Protein AF-0000000072266542 (afdb_homodimer)

Organism: Cereibacter sphaeroides (strain ATCC 17023 / DSM 158 / JCM 6121 / CCUG 31486 / LMG 2827 / NBRC 12203 / NCIMB 8253 / ATH 2.4.1.) (NCBI:txid272943)

Radius of gyration: 18.56 Å; Cα contacts (8 Å, |Δi|>4): 370; chains: 2; bounding box: 32×64×48 Å

Foldseek 3Di:
DPPVVVPPVVVDDFDKDKAQFDADDDPVVVVVDDPPDDTDTPDDPPDWIFIDRVNDTFFTFDWDADDDPRGPDIDTDTDTGH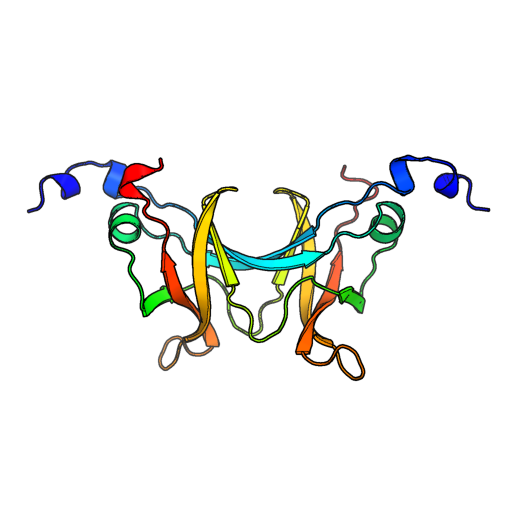PPPPPD/DPPVVVPVVVVDDFDKDKAQFDADDDPVVVVVDDPPDDTDTPDDPPDWIFIDRVNDTFFTFDWDADDDPRGPDIDTDTDTGHPPPPPD

pLDDT: mean 90.45, std 13.24, range [40.12, 98.44]

Sequence (176 aa):
MDEADQNPLTQVPIEITISVGRARPPVRELLRLQRDAVLPLDRRVDDPVELYVGDKLIGRGELTELEGEQAGQLAVRLTEVANLRGGLMDEADQNPLTQVPIEITISVGRARPPVRELLRLQRDAVLPLDRRVDDPVELYVGDKLIGRGELT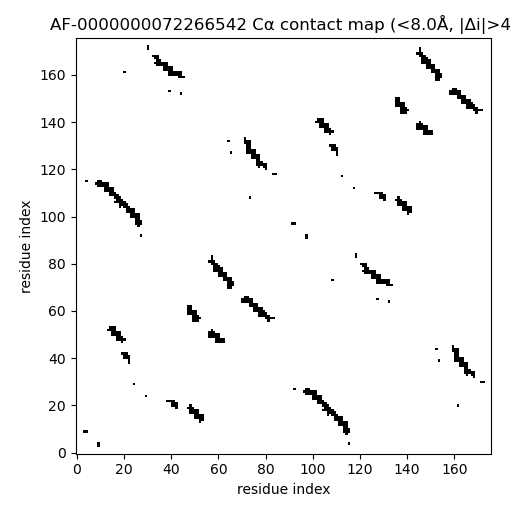ELEGEQAGQLAVRLTEVANLRGGL

Nearest PDB structures (foldseek):
  8uox-assembly1_E6  TM=9.080E-01  e=3.330E-05  Salmonella enterica subsp. enterica serovar Typhimurium
  1o6a-assembly1_A  TM=8.221E-01  e=2.960E-05  Thermotoga maritima
  8wiw-assembly1_0  TM=8.526E-01  e=4.215E-05  Salmonella enterica subsp. enterica serovar Typhimurium str. LT2
  8t8o-assembly1_N  TM=8.353E-01  e=1.733E-04  Salmonella enterica subsp. enterica serovar Typhimurium
  1o9y-assembly1_C  TM=8.556E-01  e=1.211E-03  Pseudomonas syringae

Secondary structure (DSSP, 8-state):
--GGGG-GGGGSB--EEEEEEEE--BHHHHTT--TT-EEEEEEETTSPEEEEETTEEEEEEEEEE--GGGTTEEEEEEEEE--HHHH-/--GGGG-GGGGSB--EEEEEEEE--BHHHHTT--TT-EEEEEEETTSPEEEEETTEEEEEEEEEE--GGGTTEEEEEEEEE--HHHH-

InterPro domains:
  IPR001172 Flagel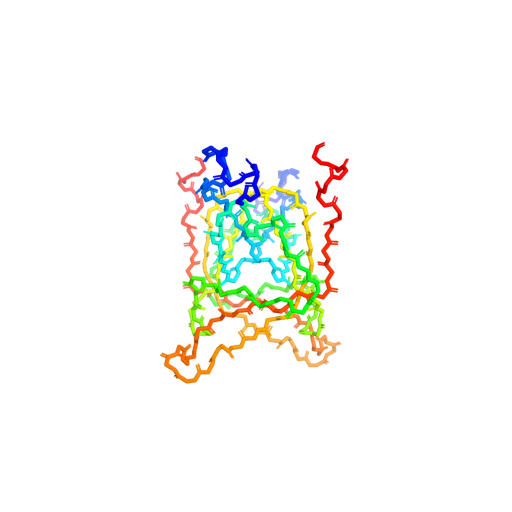lar motor switch FliN/Type III secretion HrcQb [PR00956] (8-24)
  IPR001172 Flagellar motor switch FliN/Type III secretion HrcQb [PR00956] (25-41)
  IPR001172 Flagellar motor switch FliN/Type III secretion HrcQb [PR00956] (41-54)
  IPR001172 Flagellar motor switch FliN/Type III secretion HrcQb [PR00956] (54-69)
  IPR001543 Flagellar motor switch protein FliN-like, C-terminal domain [PF01052] (9-82)
  IPR036429 SpoA-like superfamily [G3DSA:2.30.330.10] (2-83)
  IPR036429 SpoA-like superfamily [SSF101801] (5-82)

Solvent-accessible surface area (backbone atoms only — not comparable to full-atom values): 9612 Å² total; per-residue (Å²): 126,66,73,64,75,70,40,71,67,35,64,40,66,42,63,35,40,34,33,64,38,36,33,63,49,32,40,56,54,61,75,62,64,45,69,66,40,71,46,65,36,80,29,38,76,84,54,64,30,38,30,21,49,80,91,38,79,43,31,29,21,42,82,42,66,40,63,79,96,46,54,49,27,26,26,34,33,28,69,42,66,52,71,61,85,78,64,111,125,66,72,67,74,70,40,70,68,35,62,41,66,42,64,35,40,33,33,64,38,35,33,61,49,31,38,54,54,60,75,61,64,46,68,67,40,71,46,66,35,80,29,41,74,85,53,66,29,38,31,21,50,81,92,40,78,44,31,27,19,43,81,40,68,41,62,79,95,47,55,49,27,27,26,34,33,26,68,42,66,53,71,61,84,81,64,112

Structure (mmCIF, N/CA/C/O backbone):
data_AF-0000000072266542-model_v1
#
loop_
_entity.id
_entity.type
_entity.pdbx_description
1 polymer 'Flagellar motor switch/type III secretory pathway protein'
#
loop_
_atom_site.group_PDB
_atom_site.id
_atom_site.type_symbol
_atom_site.label_atom_id
_atom_site.label_alt_id
_atom_site.label_comp_id
_atom_site.label_asym_id
_atom_site.label_entity_id
_atom_site.label_seq_id
_atom_site.pdbx_PDB_ins_code
_atom_site.Cartn_x
_atom_site.Cartn_y
_atom_site.Cartn_z
_atom_site.occupancy
_atom_site.B_iso_or_equiv
_atom_site.auth_seq_id
_atom_site.auth_comp_id
_atom_site.auth_asym_id
_atom_site.auth_atom_id
_atom_site.pdbx_PDB_model_num
ATOM 1 N N . MET A 1 1 ? -6.965 -30.188 -21.219 1 49.19 1 MET A N 1
ATOM 2 C CA . MET A 1 1 ? -6.246 -28.922 -21.125 1 49.19 1 MET A CA 1
ATOM 3 C C . MET A 1 1 ? -7.18 -27.75 -21.375 1 49.19 1 MET A C 1
ATOM 5 O O . MET A 1 1 ? -7.789 -27.641 -22.438 1 49.19 1 MET A O 1
ATOM 9 N N . ASP A 1 2 ? -7.551 -26.984 -20.281 1 57.88 2 ASP A N 1
ATOM 10 C CA . ASP A 1 2 ? -8.617 -25.984 -20.406 1 57.88 2 ASP A CA 1
ATOM 11 C C . ASP A 1 2 ? -8.312 -24.969 -21.5 1 57.88 2 ASP A C 1
ATOM 13 O O . ASP A 1 2 ? -7.156 -24.578 -21.672 1 57.88 2 ASP A O 1
ATOM 17 N N . GLU A 1 3 ? -9.078 -25.016 -22.531 1 58.88 3 GLU A N 1
ATOM 18 C CA . GLU A 1 3 ? -9.016 -24.125 -23.688 1 58.88 3 GLU A CA 1
ATOM 19 C C . GLU A 1 3 ? -8.438 -22.766 -23.297 1 58.88 3 GLU A C 1
ATOM 21 O O . GLU A 1 3 ? -7.797 -22.094 -24.109 1 58.88 3 GLU A O 1
ATOM 26 N N . ALA A 1 4 ? -8.68 -22.297 -22.125 1 61.69 4 ALA A N 1
ATOM 27 C CA . ALA A 1 4 ? -8.18 -21 -21.656 1 61.69 4 ALA A CA 1
ATOM 28 C C . ALA A 1 4 ? -6.656 -21 -21.578 1 61.69 4 ALA A C 1
ATOM 30 O O . ALA A 1 4 ? -6.02 -19.969 -21.766 1 61.69 4 ALA A O 1
ATOM 31 N N . ASP A 1 5 ? -6.094 -22.172 -21.453 1 67.94 5 ASP A N 1
ATOM 32 C CA . ASP A 1 5 ? -4.648 -22.25 -21.266 1 67.94 5 ASP A CA 1
ATOM 33 C C . ASP A 1 5 ? -3.912 -22.016 -22.594 1 67.94 5 ASP A C 1
ATOM 35 O O . ASP A 1 5 ? -2.705 -21.766 -22.594 1 67.94 5 ASP A O 1
ATOM 39 N N . GLN A 1 6 ? -4.703 -21.984 -23.641 1 77.62 6 GLN A N 1
ATOM 40 C CA . GLN A 1 6 ? -4.023 -21.812 -24.922 1 77.62 6 GLN A CA 1
ATOM 41 C C . GLN A 1 6 ? -3.984 -20.344 -25.328 1 77.62 6 GLN A C 1
ATOM 43 O O . GLN A 1 6 ? -3.293 -19.984 -26.281 1 77.62 6 GLN A O 1
ATOM 48 N N . ASN A 1 7 ? -4.672 -19.562 -24.656 1 85.88 7 ASN A N 1
ATOM 49 C CA . ASN A 1 7 ? -4.652 -18.125 -24.922 1 85.88 7 ASN A CA 1
ATOM 50 C C . ASN A 1 7 ? -3.398 -17.469 -24.344 1 85.88 7 ASN A C 1
ATOM 52 O O . ASN A 1 7 ? -3.152 -17.547 -23.141 1 85.88 7 ASN A O 1
ATOM 56 N N . PRO A 1 8 ? -2.49 -16.984 -25.234 1 91 8 PRO A N 1
ATOM 57 C CA . PRO A 1 8 ? -1.251 -16.359 -24.75 1 91 8 PRO A CA 1
ATOM 58 C C . PRO A 1 8 ? -1.497 -15.281 -23.703 1 91 8 PRO A C 1
ATOM 60 O O . PRO A 1 8 ? -0.614 -14.984 -22.891 1 91 8 PRO A O 1
ATOM 63 N N . LEU A 1 9 ? -2.656 -14.688 -23.719 1 91.5 9 LEU A N 1
ATOM 64 C CA . LEU A 1 9 ? -2.973 -13.617 -22.766 1 91.5 9 LEU A CA 1
ATOM 65 C C . LEU A 1 9 ? -2.977 -14.141 -21.344 1 91.5 9 LEU A C 1
ATOM 67 O O . LEU A 1 9 ? -2.77 -13.375 -20.391 1 91.5 9 LEU A O 1
ATOM 71 N N . THR A 1 10 ? -3.316 -15.461 -21.266 1 91.44 10 THR A N 1
ATOM 72 C CA . THR A 1 10 ? -3.414 -16.047 -19.938 1 91.44 10 THR A CA 1
ATOM 73 C C . THR A 1 10 ? -2.045 -16.094 -19.266 1 91.44 10 THR A C 1
ATOM 75 O O . THR A 1 10 ? -1.949 -16.266 -18.047 1 91.44 10 THR A O 1
ATOM 78 N N . GLN A 1 11 ? -0.996 -15.898 -20 1 94.06 11 GLN A N 1
ATOM 79 C CA . GLN A 1 11 ? 0.357 -16.031 -19.469 1 94.06 11 GLN A CA 1
ATOM 80 C C . GLN A 1 11 ? 0.951 -14.656 -19.141 1 94.06 11 GLN A C 1
ATOM 82 O O . GLN A 1 11 ? 2.021 -14.57 -18.531 1 94.06 11 GLN A O 1
ATOM 87 N N . VAL A 1 12 ? 0.252 -13.664 -19.547 1 95.12 12 VAL A N 1
ATOM 88 C CA . VAL A 1 12 ? 0.755 -12.305 -19.328 1 95.12 12 VAL A CA 1
ATOM 89 C C . VAL A 1 12 ? 0.714 -11.969 -17.844 1 95.12 12 VAL A C 1
ATOM 91 O O . VAL A 1 12 ? -0.317 -12.141 -17.188 1 95.12 12 VAL A O 1
ATOM 94 N N . PRO A 1 13 ? 1.836 -11.508 -17.312 1 95.94 13 PRO A N 1
ATOM 95 C CA . PRO A 1 13 ? 1.829 -11.109 -15.906 1 95.94 13 PRO A CA 1
ATOM 96 C C . PRO A 1 13 ? 1.043 -9.828 -15.656 1 95.94 13 PRO A C 1
ATOM 98 O O . PRO A 1 13 ? 1.082 -8.906 -16.484 1 95.94 13 PRO A O 1
ATOM 101 N N . ILE A 1 14 ? 0.306 -9.797 -14.57 1 95.19 14 ILE A N 1
ATOM 102 C CA . ILE A 1 14 ? -0.418 -8.602 -14.156 1 95.19 14 ILE A CA 1
ATOM 103 C C . ILE A 1 14 ? 0.089 -8.133 -12.797 1 95.19 14 ILE A C 1
ATOM 105 O O . ILE A 1 14 ? 0.265 -8.945 -11.883 1 95.19 14 ILE A O 1
ATOM 109 N N . GLU A 1 15 ? 0.341 -6.906 -12.742 1 96.81 15 GLU A N 1
ATOM 110 C CA . GLU A 1 15 ? 0.833 -6.391 -11.469 1 96.81 15 GLU A CA 1
ATOM 111 C C . GLU A 1 15 ? -0.32 -6.051 -10.531 1 96.81 15 GLU A C 1
ATOM 113 O O . GLU A 1 15 ? -1.243 -5.328 -10.906 1 96.81 15 GLU A O 1
ATOM 118 N N . ILE A 1 16 ? -0.227 -6.609 -9.328 1 97.31 16 ILE A N 1
ATOM 119 C CA . ILE A 1 16 ? -1.138 -6.285 -8.234 1 97.31 16 ILE A CA 1
ATOM 120 C C . ILE A 1 16 ? -0.393 -5.504 -7.156 1 97.31 16 ILE A C 1
ATOM 122 O O . ILE A 1 16 ? 0.644 -5.949 -6.66 1 97.31 16 ILE A O 1
ATOM 126 N N . THR A 1 17 ? -0.906 -4.352 -6.816 1 97.81 17 THR A N 1
ATOM 127 C CA . THR A 1 17 ? -0.304 -3.539 -5.766 1 97.81 17 THR A CA 1
ATOM 128 C C . THR A 1 17 ? -1.118 -3.629 -4.48 1 97.81 17 THR A C 1
ATOM 130 O O . THR A 1 17 ? -2.35 -3.59 -4.512 1 97.81 17 THR A O 1
ATOM 133 N N . ILE A 1 18 ? -0.403 -3.719 -3.332 1 98.44 18 ILE A N 1
ATOM 134 C CA . ILE A 1 18 ? -1.058 -3.797 -2.031 1 98.44 18 ILE A CA 1
ATOM 135 C C . ILE A 1 18 ? -0.942 -2.451 -1.315 1 98.44 18 ILE A C 1
ATOM 137 O O . ILE A 1 18 ? 0.164 -1.986 -1.03 1 98.44 18 ILE A O 1
ATOM 141 N N . SER A 1 19 ? -2.057 -1.854 -0.984 1 98.12 19 SER A N 1
ATOM 142 C CA . SER A 1 19 ? -2.1 -0.575 -0.283 1 98.12 19 SER A CA 1
ATOM 143 C C . SER A 1 19 ? -2.566 -0.749 1.157 1 98.12 19 SER A C 1
ATOM 145 O O . SER A 1 19 ? -3.559 -1.434 1.416 1 98.12 19 SER A O 1
ATOM 147 N N . VAL A 1 20 ? -1.896 -0.154 2.133 1 97.25 20 VAL A N 1
ATOM 148 C CA . VAL A 1 20 ? -2.232 -0.309 3.543 1 97.25 20 VAL A CA 1
ATOM 149 C C . VAL A 1 20 ? -3.055 0.889 4.016 1 97.25 20 VAL A C 1
ATOM 151 O O . VAL A 1 20 ? -3.721 0.824 5.051 1 97.25 20 VAL A O 1
ATOM 154 N N . GLY A 1 21 ? -2.875 2.023 3.299 1 97.75 21 GLY A N 1
ATOM 155 C CA . GLY A 1 21 ? -3.605 3.221 3.688 1 97.75 21 GLY A CA 1
ATOM 156 C C . GLY A 1 21 ? -3.211 4.445 2.885 1 97.75 21 GLY A C 1
ATOM 157 O O . GLY A 1 21 ? -2.406 4.355 1.955 1 97.75 21 GLY A O 1
ATOM 158 N N . ARG A 1 22 ? -3.816 5.539 3.281 1 97.81 22 ARG A N 1
ATOM 159 C CA . ARG A 1 22 ? -3.598 6.812 2.604 1 97.81 22 ARG A CA 1
ATOM 160 C C . ARG A 1 22 ? -3.529 7.961 3.605 1 97.81 22 ARG A C 1
ATOM 162 O O . ARG A 1 22 ? -4.02 7.84 4.73 1 97.81 22 ARG A O 1
ATOM 169 N N . ALA A 1 23 ? -2.877 8.961 3.227 1 97.94 23 ALA A N 1
ATOM 170 C CA . ALA A 1 23 ? -2.91 10.266 3.883 1 97.94 23 ALA A CA 1
ATOM 171 C C . ALA A 1 23 ? -3.311 11.359 2.902 1 97.94 23 ALA A C 1
ATOM 173 O O . ALA A 1 23 ? -3.07 11.242 1.698 1 97.94 23 ALA A O 1
ATOM 174 N N . ARG A 1 24 ? -3.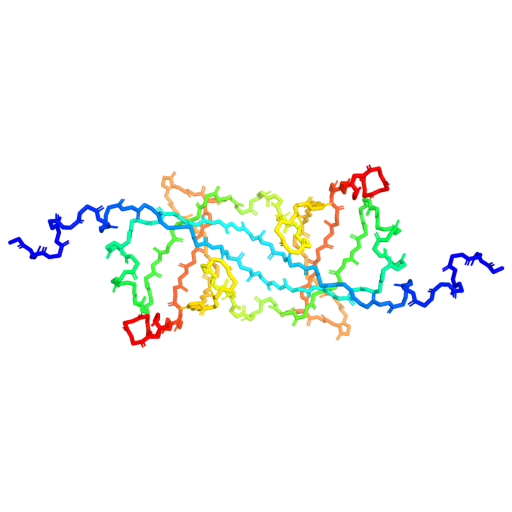934 12.438 3.365 1 97.56 24 ARG A N 1
ATOM 175 C CA . ARG A 1 24 ? -4.355 13.555 2.535 1 97.56 24 ARG A CA 1
ATOM 176 C C . ARG A 1 24 ? -3.938 14.883 3.154 1 97.56 24 ARG A C 1
ATOM 178 O O . ARG A 1 24 ? -4.785 15.727 3.469 1 97.56 24 ARG A O 1
ATOM 185 N N . PRO A 1 25 ? -2.707 15.07 3.184 1 95.88 25 PRO A N 1
ATOM 186 C CA . PRO A 1 25 ? -2.24 16.375 3.676 1 95.88 25 PRO A CA 1
ATOM 187 C C . PRO A 1 25 ? -2.428 17.484 2.654 1 95.88 25 PRO A C 1
ATOM 189 O O . PRO A 1 25 ? -2.484 17.234 1.45 1 95.88 25 PRO A O 1
ATOM 192 N N . PRO A 1 26 ? -2.553 18.734 3.232 1 95.31 26 PRO A N 1
ATOM 193 C CA . PRO A 1 26 ? -2.506 19.844 2.283 1 95.31 26 PRO A CA 1
ATOM 194 C C . PRO A 1 26 ? -1.146 19.984 1.602 1 95.31 26 PRO A C 1
ATOM 196 O O . PRO A 1 26 ? -0.127 19.578 2.158 1 95.31 26 PRO A O 1
ATOM 199 N N . VAL A 1 27 ? -1.153 20.562 0.47 1 93.06 27 VAL A N 1
ATOM 200 C CA . VAL A 1 27 ? 0.042 20.719 -0.353 1 93.06 27 VAL A CA 1
ATOM 201 C C . VAL A 1 27 ? 1.154 21.375 0.466 1 93.06 27 VAL A C 1
ATOM 203 O O . VAL A 1 27 ? 2.32 20.984 0.359 1 93.06 27 VAL A O 1
ATOM 206 N N . ARG A 1 28 ? 0.839 22.297 1.266 1 92.31 28 ARG A N 1
ATOM 207 C CA . ARG A 1 28 ? 1.845 23 2.053 1 92.31 28 ARG A CA 1
ATOM 208 C C . ARG A 1 28 ? 2.574 22.047 2.992 1 92.31 28 ARG A C 1
ATOM 210 O O . ARG A 1 28 ? 3.764 22.219 3.266 1 92.31 28 ARG A O 1
ATOM 217 N N . GLU A 1 29 ? 1.875 21.094 3.541 1 91.69 29 GLU A N 1
ATOM 218 C CA . GLU A 1 29 ? 2.488 20.094 4.414 1 91.69 29 GLU A CA 1
ATOM 219 C C . GLU A 1 29 ? 3.381 19.141 3.625 1 91.69 29 GLU A C 1
ATOM 221 O O . GLU A 1 29 ? 4.453 18.75 4.098 1 91.69 29 GLU A O 1
ATOM 226 N N . LEU A 1 30 ? 2.896 18.844 2.457 1 91 30 LEU A N 1
ATOM 227 C CA . LEU A 1 30 ? 3.674 17.953 1.602 1 91 30 LEU A CA 1
ATOM 228 C C . LEU A 1 30 ? 5.039 18.547 1.287 1 91 30 LEU A C 1
ATOM 230 O O . LEU A 1 30 ? 6.047 17.844 1.281 1 91 30 LEU A O 1
ATOM 234 N N . LEU A 1 31 ? 5.086 19.828 1.115 1 88.69 31 LEU A N 1
ATOM 235 C CA . LEU A 1 31 ? 6.312 20.531 0.737 1 88.69 31 LEU A CA 1
ATOM 236 C C . LEU A 1 31 ? 7.293 20.578 1.905 1 88.69 31 LEU A C 1
ATOM 238 O O . LEU A 1 31 ? 8.477 20.844 1.714 1 88.69 31 LEU A O 1
ATOM 242 N N . ARG A 1 32 ? 6.77 20.266 2.998 1 89.62 32 ARG A N 1
ATOM 243 C CA . ARG A 1 32 ? 7.602 20.391 4.191 1 89.62 32 ARG A CA 1
ATOM 244 C C . ARG A 1 32 ? 8.008 19.016 4.719 1 89.62 32 ARG A C 1
ATOM 246 O O . ARG A 1 32 ? 8.766 18.922 5.688 1 89.62 32 ARG A O 1
ATOM 253 N N . LEU A 1 33 ? 7.492 18.047 4.055 1 91 33 LEU A N 1
ATOM 254 C CA . LEU A 1 33 ? 7.805 16.703 4.539 1 91 33 LEU A CA 1
ATOM 255 C C . LEU A 1 33 ? 9.312 16.469 4.527 1 91 33 LEU A C 1
ATOM 257 O O . LEU A 1 33 ? 9.984 16.781 3.547 1 91 33 LEU A O 1
ATOM 261 N N . GLN A 1 34 ? 9.789 15.914 5.621 1 92.62 34 GLN A N 1
ATOM 262 C CA . GLN A 1 34 ? 11.203 15.578 5.793 1 92.62 34 GLN A CA 1
ATOM 263 C C . GLN A 1 34 ? 11.359 14.227 6.477 1 92.62 34 GLN A C 1
ATOM 265 O O . GLN A 1 34 ? 10.391 13.664 6.996 1 92.62 34 GLN A O 1
ATOM 270 N N . ARG A 1 35 ? 12.547 13.867 6.48 1 93.62 35 ARG A N 1
ATOM 271 C CA . ARG A 1 35 ? 12.867 12.633 7.184 1 93.62 35 ARG A CA 1
ATOM 272 C C . ARG A 1 35 ? 12.383 12.68 8.633 1 93.62 35 ARG A C 1
ATOM 274 O O . ARG A 1 35 ? 12.469 13.727 9.281 1 93.62 35 ARG A O 1
ATOM 281 N N . ASP A 1 36 ? 11.836 11.594 9.07 1 95.44 36 ASP A N 1
ATOM 282 C CA . ASP A 1 36 ? 11.414 11.352 10.445 1 95.44 36 ASP A CA 1
ATOM 283 C C . ASP A 1 36 ? 10.016 11.922 10.695 1 95.44 36 ASP A C 1
ATOM 285 O O . ASP A 1 36 ? 9.438 11.695 11.758 1 95.44 36 ASP A O 1
ATOM 289 N N . ALA A 1 37 ? 9.5 12.633 9.672 1 95.06 37 ALA A N 1
ATOM 290 C CA . ALA A 1 37 ? 8.102 13.047 9.805 1 95.06 37 ALA A CA 1
ATOM 291 C C . ALA A 1 37 ? 7.184 11.836 9.906 1 95.06 37 ALA A C 1
ATOM 293 O O . ALA A 1 37 ? 7.426 10.805 9.258 1 95.06 37 ALA A O 1
ATOM 294 N N . VAL A 1 38 ? 6.129 12.016 10.656 1 96.56 38 VAL A N 1
ATOM 295 C CA . VAL A 1 38 ? 5.141 10.953 10.812 1 96.56 38 VAL A CA 1
ATOM 296 C C . VAL A 1 38 ? 3.83 11.367 10.141 1 96.56 38 VAL A C 1
ATOM 298 O O . VAL A 1 38 ? 3.266 12.414 10.461 1 96.56 38 VAL A O 1
ATOM 301 N N . LEU A 1 39 ? 3.367 10.609 9.273 1 97 39 LEU A N 1
ATOM 302 C CA . LEU A 1 39 ? 2.137 10.875 8.531 1 97 39 LEU A CA 1
ATOM 303 C C . LEU A 1 39 ? 1.038 9.898 8.945 1 97 39 LEU A C 1
ATOM 305 O O . LEU A 1 39 ? 1.105 8.711 8.633 1 97 39 LEU A O 1
ATOM 309 N N . PRO A 1 40 ? 0.027 10.406 9.641 1 97.75 40 PRO A N 1
ATOM 310 C CA . PRO A 1 40 ? -1.099 9.539 9.977 1 97.75 40 PRO A CA 1
ATOM 311 C C . PRO A 1 40 ? -1.862 9.055 8.75 1 97.75 40 PRO A C 1
ATOM 313 O O . PRO A 1 40 ? -2.041 9.812 7.793 1 97.75 40 PRO A O 1
ATOM 316 N N . LEU A 1 41 ? -2.264 7.812 8.867 1 98.44 41 LEU A N 1
ATOM 317 C CA . LEU A 1 41 ? -3.018 7.23 7.762 1 98.44 41 LEU A CA 1
ATOM 318 C C . LEU A 1 41 ? -4.496 7.105 8.117 1 98.44 41 LEU A C 1
ATOM 320 O O . LEU A 1 41 ? -4.875 7.277 9.281 1 98.44 41 LEU A O 1
ATOM 324 N N . ASP A 1 42 ? -5.293 6.785 7.125 1 97.94 42 ASP A N 1
ATOM 325 C CA . ASP A 1 42 ? -6.738 6.676 7.293 1 97.94 42 ASP A CA 1
ATOM 326 C C . ASP A 1 42 ? -7.137 5.254 7.695 1 97.94 42 ASP A C 1
ATOM 328 O O . ASP A 1 42 ? -8.32 4.91 7.684 1 97.94 42 ASP A O 1
ATOM 332 N N . ARG A 1 43 ? -6.184 4.402 8.039 1 98.06 43 ARG A N 1
ATOM 333 C CA . ARG A 1 43 ? -6.453 3 8.352 1 98.06 43 ARG A CA 1
ATOM 334 C C . ARG A 1 43 ? -5.91 2.627 9.727 1 98.06 43 ARG A C 1
ATOM 336 O O . ARG A 1 43 ? -4.992 3.277 10.234 1 98.06 43 ARG A O 1
ATOM 343 N N . ARG A 1 44 ? -6.465 1.562 10.188 1 97.94 44 ARG A N 1
ATOM 344 C CA . ARG A 1 44 ? -6.016 0.981 11.453 1 97.94 44 ARG A CA 1
ATOM 345 C C . ARG A 1 44 ? -5.234 -0.305 11.211 1 97.94 44 ARG A C 1
ATOM 347 O O . ARG A 1 44 ? -5.324 -0.904 10.141 1 97.94 44 ARG A O 1
ATOM 354 N N . VAL A 1 45 ? -4.516 -0.748 12.203 1 95.75 45 VAL A N 1
ATOM 355 C CA . VAL A 1 45 ? -3.621 -1.898 12.117 1 95.75 45 VAL A CA 1
ATOM 356 C C . VAL A 1 45 ? -4.426 -3.154 11.789 1 95.75 45 VAL A C 1
ATOM 358 O O . VAL A 1 45 ? -3.912 -4.086 11.164 1 95.75 45 VAL A O 1
ATOM 361 N N . ASP A 1 46 ? -5.727 -3.16 12.18 1 95.75 46 ASP A N 1
ATOM 362 C CA . ASP A 1 46 ? -6.531 -4.367 12.016 1 95.75 46 ASP A CA 1
ATOM 363 C C . ASP A 1 46 ? -7.352 -4.312 10.727 1 95.75 46 ASP A C 1
ATOM 365 O O . ASP A 1 46 ? -8.039 -5.273 10.383 1 95.75 46 ASP A O 1
ATOM 369 N N . ASP A 1 47 ? -7.301 -3.199 10.078 1 97.38 47 ASP A N 1
ATOM 370 C CA . ASP A 1 47 ? -8.055 -3.078 8.828 1 97.38 47 ASP A CA 1
ATOM 371 C C . ASP A 1 47 ? -7.43 -3.926 7.727 1 97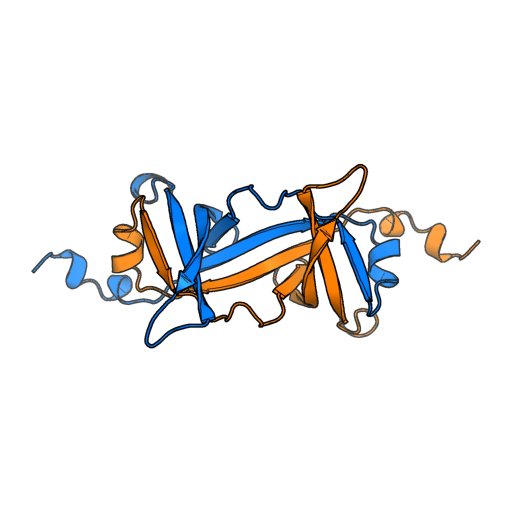.38 47 ASP A C 1
ATOM 373 O O . ASP A 1 47 ? -6.203 -4.059 7.652 1 97.38 47 ASP A O 1
ATOM 377 N N . PRO A 1 48 ? -8.211 -4.52 6.871 1 97.75 48 PRO A N 1
ATOM 378 C CA . PRO A 1 48 ? -7.664 -5.234 5.715 1 97.75 48 PRO A CA 1
ATOM 379 C C . PRO A 1 48 ? -6.934 -4.312 4.746 1 97.75 48 PRO A C 1
ATOM 381 O O . PRO A 1 48 ? -7.316 -3.15 4.582 1 97.75 48 PRO A O 1
ATOM 384 N N . VAL A 1 49 ? -5.922 -4.863 4.141 1 98.19 49 VAL A N 1
ATOM 385 C CA . VAL A 1 49 ? -5.238 -4.125 3.082 1 98.19 49 VAL A CA 1
ATOM 386 C C . VAL A 1 49 ? -6.027 -4.242 1.78 1 98.19 49 VAL A C 1
ATOM 388 O O . VAL A 1 49 ? -6.848 -5.148 1.625 1 98.19 49 VAL A O 1
ATOM 391 N N . GLU A 1 50 ? -5.738 -3.27 0.892 1 97.94 50 GLU A N 1
ATOM 392 C CA . GLU A 1 50 ? -6.449 -3.23 -0.383 1 97.94 50 GLU A CA 1
ATOM 393 C C . GLU A 1 50 ? -5.551 -3.693 -1.528 1 97.94 50 GLU A C 1
ATOM 395 O O . GLU A 1 50 ? -4.359 -3.379 -1.558 1 97.94 50 GLU A O 1
ATOM 400 N N . LEU A 1 51 ? -6.109 -4.43 -2.412 1 97.94 51 LEU A N 1
ATOM 401 C CA . LEU A 1 51 ? -5.418 -4.91 -3.605 1 97.94 51 LEU A CA 1
ATOM 402 C C . LEU A 1 51 ? -5.895 -4.164 -4.848 1 97.94 51 LEU A C 1
ATOM 404 O O . LEU A 1 51 ? -7.098 -4.094 -5.105 1 97.94 51 LEU A O 1
ATOM 408 N N . TYR A 1 52 ? -4.941 -3.688 -5.625 1 96.62 52 TYR A N 1
ATOM 409 C CA . TYR A 1 52 ? -5.289 -2.914 -6.812 1 96.62 52 TYR A CA 1
ATOM 410 C C . TYR A 1 52 ? -4.613 -3.488 -8.055 1 96.62 52 TYR A C 1
ATOM 412 O O . TYR A 1 52 ? -3.455 -3.908 -7.996 1 96.62 52 TYR A O 1
ATOM 420 N N . VAL A 1 53 ? -5.25 -3.506 -9.125 1 94.75 53 VAL A N 1
ATOM 421 C CA . VAL A 1 53 ? -4.691 -3.553 -10.469 1 94.75 53 VAL A CA 1
ATOM 422 C C . VAL A 1 53 ? -4.863 -2.193 -11.148 1 94.75 53 VAL A C 1
ATOM 424 O O . VAL A 1 53 ? -5.977 -1.801 -11.492 1 94.75 53 VAL A O 1
ATOM 427 N N . GLY A 1 54 ? -3.732 -1.549 -11.242 1 91.19 54 GLY A N 1
ATOM 428 C CA . GLY A 1 54 ? -3.887 -0.14 -11.57 1 91.19 54 GLY A CA 1
ATOM 429 C C . GLY A 1 54 ? -4.641 0.638 -10.508 1 91.19 54 GLY A C 1
ATOM 430 O O . GLY A 1 54 ? -4.273 0.611 -9.336 1 91.19 54 GLY A O 1
ATOM 431 N N . ASP A 1 55 ? -5.645 1.3 -10.852 1 89.75 55 ASP A N 1
ATOM 432 C CA . ASP A 1 55 ? -6.43 2.09 -9.906 1 89.75 55 ASP A CA 1
ATOM 433 C C . ASP A 1 55 ? -7.715 1.367 -9.523 1 89.75 55 ASP A C 1
ATOM 435 O O . ASP A 1 55 ? -8.547 1.912 -8.789 1 89.75 55 ASP A O 1
ATOM 439 N N . LYS A 1 56 ? -7.734 0.184 -9.922 1 92.12 56 LYS A N 1
ATOM 440 C CA . LYS A 1 56 ? -8.961 -0.567 -9.664 1 92.12 56 LYS A CA 1
ATOM 441 C C . LYS A 1 56 ? -8.805 -1.468 -8.438 1 92.12 56 LYS A C 1
ATOM 443 O O . LYS A 1 56 ? -7.891 -2.293 -8.383 1 92.12 56 LYS A O 1
ATOM 448 N N . LEU A 1 57 ? -9.727 -1.293 -7.562 1 95.44 57 LEU A N 1
ATOM 449 C CA . LEU A 1 57 ? -9.781 -2.182 -6.406 1 95.44 57 LEU A CA 1
ATOM 450 C C . LEU A 1 57 ? -10.312 -3.555 -6.801 1 95.44 57 LEU A C 1
ATOM 452 O O . LEU A 1 57 ? -11.438 -3.674 -7.293 1 95.44 57 LEU A O 1
ATOM 456 N N . ILE A 1 58 ? -9.508 -4.598 -6.473 1 95.25 58 ILE A N 1
ATOM 457 C CA . ILE A 1 58 ? -9.953 -5.91 -6.926 1 95.25 58 ILE A CA 1
ATOM 458 C C . ILE A 1 58 ? -10.141 -6.836 -5.727 1 95.25 58 ILE A C 1
ATOM 460 O O . ILE A 1 58 ? -10.602 -7.969 -5.879 1 95.25 58 ILE A O 1
ATOM 464 N N . GLY A 1 59 ? -9.758 -6.402 -4.562 1 96.44 59 GLY A N 1
ATOM 465 C CA . GLY A 1 59 ? -9.914 -7.258 -3.398 1 96.44 59 GLY A CA 1
ATOM 466 C C . GLY A 1 59 ? -9.305 -6.664 -2.141 1 96.44 59 GLY A C 1
ATOM 467 O O . GLY A 1 59 ? -8.789 -5.547 -2.162 1 96.44 59 GLY A O 1
ATOM 468 N N . ARG A 1 60 ? -9.438 -7.406 -1.05 1 97.94 60 ARG A N 1
ATOM 469 C CA . ARG A 1 60 ? -8.852 -7.086 0.246 1 97.94 60 ARG A CA 1
ATOM 470 C C . ARG A 1 60 ? -8.266 -8.328 0.906 1 97.94 60 ARG A C 1
ATOM 472 O O . ARG A 1 60 ? -8.625 -9.453 0.545 1 97.94 60 ARG A O 1
ATOM 479 N N . GLY A 1 61 ? -7.344 -8.055 1.813 1 98.06 61 GLY A N 1
ATOM 480 C CA . GLY A 1 61 ? -6.73 -9.188 2.488 1 98.06 61 GLY A CA 1
ATOM 481 C C . GLY A 1 61 ? -5.988 -8.797 3.752 1 98.06 61 GLY A C 1
ATOM 482 O O . GLY A 1 61 ? -6.008 -7.633 4.156 1 98.06 61 GLY A O 1
ATOM 483 N N . GLU A 1 62 ? -5.398 -9.781 4.371 1 97.94 62 GLU A N 1
ATOM 484 C CA . GLU A 1 62 ? -4.582 -9.617 5.574 1 97.94 62 GLU A CA 1
ATOM 485 C C . GLU A 1 62 ? -3.107 -9.875 5.277 1 97.94 62 GLU A C 1
ATOM 487 O O . GLU A 1 62 ? -2.76 -10.883 4.652 1 97.94 62 GLU A O 1
ATOM 492 N N . LEU A 1 63 ? -2.299 -8.914 5.688 1 97.44 63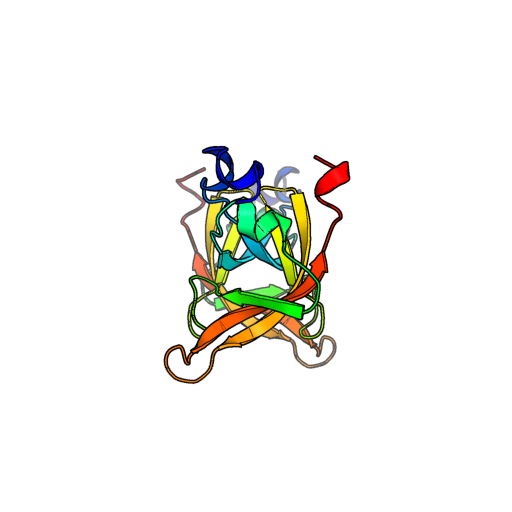 LEU A N 1
ATOM 493 C CA . LEU A 1 63 ? -0.864 -9.125 5.523 1 97.44 63 LEU A CA 1
ATOM 494 C C . LEU A 1 63 ? -0.378 -10.273 6.398 1 97.44 63 LEU A C 1
ATOM 496 O O . LEU A 1 63 ? -0.808 -10.406 7.547 1 97.44 63 LEU A O 1
ATOM 500 N N . THR A 1 64 ? 0.51 -11.07 5.785 1 96.75 64 THR A N 1
ATOM 501 C CA . THR A 1 64 ? 1.144 -12.164 6.512 1 96.75 64 THR A CA 1
ATOM 502 C C . THR A 1 64 ? 2.615 -12.289 6.129 1 96.75 64 THR A C 1
ATOM 504 O O . THR A 1 64 ? 3.061 -11.688 5.152 1 96.75 64 THR A O 1
ATOM 507 N N . GLU A 1 65 ? 3.264 -12.953 6.977 1 97 65 GLU A N 1
ATOM 508 C CA . GLU A 1 65 ? 4.66 -13.273 6.715 1 97 65 GLU A CA 1
ATOM 509 C C . GLU A 1 65 ? 4.836 -14.758 6.391 1 97 65 GLU A C 1
ATOM 511 O O . GLU A 1 65 ? 4.332 -15.617 7.113 1 97 65 GLU A O 1
ATOM 516 N N . LEU A 1 66 ? 5.512 -14.906 5.27 1 96.88 66 LEU A N 1
ATOM 517 C CA . LEU A 1 66 ? 5.758 -16.297 4.93 1 96.88 66 LEU A CA 1
ATOM 518 C C . LEU A 1 66 ? 6.766 -16.922 5.891 1 96.88 66 LEU A C 1
ATOM 520 O O . LEU A 1 66 ? 7.555 -16.219 6.52 1 96.88 66 LEU A O 1
ATOM 524 N N . GLU A 1 67 ? 6.707 -18.25 6.016 1 94.81 67 GLU A N 1
ATOM 525 C CA . GLU A 1 67 ? 7.574 -18.984 6.93 1 94.81 67 GLU A CA 1
ATOM 526 C C . GLU A 1 67 ? 8.492 -19.938 6.172 1 94.81 67 GLU A C 1
ATOM 528 O O . GLU A 1 67 ? 8.453 -20 4.941 1 94.81 67 GLU A O 1
ATOM 533 N N . GLY A 1 68 ? 9.359 -20.625 6.93 1 94.69 68 GLY A N 1
ATOM 534 C CA . GLY A 1 68 ? 10.25 -21.609 6.336 1 94.69 68 GLY A CA 1
ATOM 535 C C . GLY A 1 68 ? 11.367 -21 5.516 1 94.69 68 GLY A C 1
ATOM 536 O O . GLY A 1 68 ? 12.078 -20.125 5.996 1 94.69 68 GLY A O 1
ATOM 537 N N . GLU A 1 69 ? 11.43 -21.453 4.219 1 93.44 69 GLU A N 1
ATOM 538 C CA . GLU A 1 69 ? 12.516 -21.016 3.338 1 93.44 69 GLU A CA 1
ATOM 539 C C . GLU A 1 69 ? 12.352 -19.547 2.938 1 93.44 69 GLU A C 1
ATOM 541 O O . GLU A 1 69 ? 13.328 -18.891 2.602 1 93.44 69 GLU A O 1
ATOM 546 N N . GLN A 1 70 ? 11.117 -19.016 3.021 1 94.06 70 GLN A N 1
ATOM 547 C CA . GLN A 1 70 ? 10.844 -17.641 2.607 1 94.06 70 GLN A CA 1
ATOM 548 C C . GLN A 1 70 ? 10.516 -16.766 3.811 1 94.06 70 GLN A C 1
ATOM 550 O O . GLN A 1 70 ? 9.797 -15.773 3.684 1 94.06 70 GLN A O 1
ATOM 555 N N . ALA A 1 71 ? 11.133 -17.156 4.957 1 94.38 71 ALA A N 1
ATOM 556 C CA . ALA A 1 71 ? 10.891 -16.406 6.184 1 94.38 71 ALA A CA 1
ATOM 557 C C . ALA A 1 71 ? 11.164 -14.922 5.977 1 94.38 71 ALA A C 1
ATOM 559 O O . ALA A 1 71 ? 12.164 -14.539 5.371 1 94.38 71 ALA A O 1
ATOM 560 N N . GLY A 1 72 ? 10.234 -14.156 6.422 1 96.25 72 GLY A N 1
ATOM 561 C CA . GLY A 1 72 ? 10.406 -12.719 6.328 1 96.25 72 GLY A CA 1
ATOM 562 C C . GLY A 1 72 ? 9.758 -12.117 5.09 1 96.25 72 GLY A C 1
ATOM 563 O O . GLY A 1 72 ? 9.594 -10.906 4.996 1 96.25 72 GLY A O 1
ATOM 564 N N . GLN A 1 73 ? 9.43 -12.945 4.145 1 97.56 73 GLN A N 1
ATOM 565 C CA . GLN A 1 73 ? 8.742 -12.453 2.957 1 97.56 73 GLN A CA 1
ATOM 566 C C . GLN A 1 73 ? 7.277 -12.141 3.26 1 97.56 73 GLN A C 1
ATOM 568 O O . GLN A 1 73 ? 6.605 -12.906 3.957 1 97.56 73 GLN A O 1
ATOM 573 N N . LEU A 1 74 ? 6.816 -11.023 2.768 1 98.12 74 LEU A N 1
ATOM 574 C CA . LEU A 1 74 ? 5.426 -10.641 2.967 1 98.12 74 LEU A CA 1
ATOM 575 C C . LEU A 1 74 ? 4.508 -11.383 2.004 1 98.12 74 LEU A C 1
ATOM 577 O O . LEU A 1 74 ? 4.918 -11.727 0.893 1 98.12 74 LEU A O 1
ATOM 581 N N . ALA A 1 75 ? 3.316 -11.594 2.451 1 98.25 75 ALA A N 1
ATOM 582 C CA . ALA A 1 75 ? 2.223 -12.125 1.64 1 98.25 75 ALA A CA 1
ATOM 583 C C . ALA A 1 75 ? 0.882 -11.539 2.078 1 98.25 75 ALA A C 1
ATOM 585 O O . ALA A 1 75 ? 0.794 -10.883 3.115 1 98.25 75 ALA A O 1
ATOM 586 N N . VAL A 1 76 ? -0.063 -11.672 1.233 1 98.25 76 VAL A N 1
ATOM 587 C CA . VAL A 1 76 ? -1.422 -11.273 1.582 1 98.25 76 VAL A CA 1
ATOM 588 C C . VAL A 1 76 ? -2.363 -12.469 1.456 1 98.25 76 VAL A C 1
ATOM 590 O O . VAL A 1 76 ? -2.373 -13.148 0.429 1 98.25 76 VAL A O 1
ATOM 593 N N . ARG A 1 77 ? -3.094 -12.734 2.537 1 98.06 77 ARG A N 1
ATOM 594 C CA . ARG A 1 77 ? -4.199 -13.688 2.469 1 98.06 77 ARG A CA 1
ATOM 595 C C . ARG A 1 77 ? -5.5 -12.984 2.088 1 98.06 77 ARG A C 1
ATOM 597 O O . ARG A 1 77 ? -5.941 -12.062 2.779 1 98.06 77 ARG A O 1
ATOM 604 N N . LEU A 1 78 ? -6.059 -13.43 1.053 1 97.44 78 LEU A N 1
ATOM 605 C CA . LEU A 1 78 ? -7.23 -12.758 0.505 1 97.44 78 LEU A CA 1
ATOM 606 C C . LEU A 1 78 ? -8.461 -13.023 1.363 1 97.44 78 LEU A C 1
ATOM 608 O O . LEU A 1 78 ? -8.742 -14.172 1.718 1 97.44 78 LEU A O 1
ATOM 612 N N . THR A 1 79 ? -9.156 -11.938 1.696 1 97.44 79 THR A N 1
ATOM 613 C CA . THR A 1 79 ? -10.398 -12.078 2.455 1 97.44 79 THR A CA 1
ATOM 614 C C . THR A 1 79 ? -11.602 -11.703 1.598 1 97.44 79 THR A C 1
ATOM 616 O O . THR A 1 79 ? -12.711 -12.172 1.842 1 97.44 79 THR A O 1
ATOM 619 N N . GLU A 1 80 ? -11.445 -10.773 0.628 1 95 80 GLU A N 1
ATOM 620 C CA . GLU A 1 80 ? -12.461 -10.336 -0.32 1 95 80 GLU A CA 1
ATOM 621 C C . GLU A 1 80 ? -11.898 -10.234 -1.733 1 95 80 GLU A C 1
ATOM 623 O O . GLU A 1 80 ? -10.805 -9.695 -1.932 1 95 80 GLU A O 1
ATOM 628 N N . VAL A 1 81 ? -12.57 -10.781 -2.664 1 93.25 81 VAL A N 1
ATOM 629 C CA . VAL A 1 81 ? -12.172 -10.688 -4.062 1 93.25 81 VAL A CA 1
ATOM 630 C C . VAL A 1 81 ? -13.344 -10.188 -4.902 1 93.25 81 VAL A C 1
ATOM 632 O O . VAL A 1 81 ? -14.461 -10.688 -4.781 1 93.25 81 VAL A O 1
ATOM 635 N N . ALA A 1 82 ? -13 -9.156 -5.652 1 85.62 82 ALA A N 1
ATOM 636 C CA . ALA A 1 82 ? -14.039 -8.656 -6.555 1 85.62 82 ALA A CA 1
ATOM 637 C C . ALA A 1 82 ? -14.305 -9.648 -7.684 1 85.62 82 ALA A C 1
ATOM 639 O O . ALA A 1 82 ? -13.43 -10.438 -8.055 1 85.62 82 ALA A O 1
ATOM 640 N N . ASN A 1 83 ? -15.656 -9.766 -8.062 1 74.19 83 ASN A N 1
ATOM 641 C CA . ASN A 1 83 ? -15.977 -10.57 -9.234 1 74.19 83 ASN A CA 1
ATOM 642 C C . ASN A 1 83 ? -15.367 -9.992 -10.5 1 74.19 83 ASN A C 1
ATOM 644 O O . ASN A 1 83 ? -15.859 -9 -11.039 1 74.19 83 ASN A O 1
ATOM 648 N N . LEU A 1 84 ? -14.203 -10.367 -10.719 1 63.78 84 LEU A N 1
ATOM 649 C CA . LEU A 1 84 ? -13.5 -9.859 -11.891 1 63.78 84 LEU A CA 1
ATOM 650 C C . LEU A 1 84 ? -14.156 -10.352 -13.18 1 63.78 84 LEU A C 1
ATOM 652 O O . LEU A 1 84 ? -13.898 -9.812 -14.258 1 63.78 84 LEU A O 1
ATOM 656 N N . ARG A 1 85 ? -14.812 -11.461 -13.164 1 57.75 85 ARG A N 1
ATOM 657 C CA . ARG A 1 85 ? -15.445 -11.984 -14.375 1 57.75 85 ARG A CA 1
ATOM 658 C C . ARG A 1 85 ? -16.453 -10.984 -14.938 1 57.75 85 ARG A C 1
ATOM 660 O O . ARG A 1 85 ? -16.609 -10.867 -16.156 1 57.75 85 ARG A O 1
ATOM 667 N N . GLY A 1 86 ? -17.297 -10.438 -14.242 1 53.81 86 GLY A N 1
ATOM 668 C CA . GLY A 1 86 ? -18.344 -9.602 -14.812 1 53.81 86 GLY A CA 1
ATOM 669 C C . GLY A 1 86 ? -17.922 -8.148 -14.969 1 53.81 86 GLY A C 1
ATOM 670 O O . GLY A 1 86 ? -18.641 -7.355 -15.586 1 53.81 86 GLY A O 1
ATOM 671 N N . GLY A 1 87 ? -16.984 -7.629 -14.328 1 47.88 87 GLY A N 1
ATOM 672 C CA . GLY A 1 87 ? -16.766 -6.199 -14.195 1 47.88 87 GLY A CA 1
ATOM 673 C C . GLY A 1 87 ? -15.594 -5.695 -15.016 1 47.88 87 GLY A C 1
ATOM 674 O O . GLY A 1 87 ? -15.133 -4.566 -14.82 1 47.88 87 GLY A O 1
ATOM 675 N N . LEU A 1 88 ? -14.836 -6.457 -15.656 1 40.12 88 LEU A N 1
ATOM 676 C CA . LEU A 1 88 ? -13.992 -5.715 -16.578 1 40.12 88 LEU A CA 1
ATOM 677 C C . LEU A 1 88 ? -14.836 -4.988 -17.625 1 40.12 88 LEU A C 1
ATOM 679 O O . LEU A 1 88 ? -15.93 -5.453 -17.984 1 40.12 88 LEU A O 1
ATOM 683 N N . MET B 1 1 ? 4.176 36.25 7.273 1 49.5 1 MET B N 1
ATOM 684 C CA . MET B 1 1 ? 3.318 35.219 6.715 1 49.5 1 MET B CA 1
ATOM 685 C C . MET B 1 1 ? 3.832 34.75 5.352 1 49.5 1 MET B C 1
ATOM 687 O O . MET B 1 1 ? 3.965 35.562 4.434 1 49.5 1 MET B O 1
ATOM 691 N N . ASP B 1 2 ? 4.426 33.531 5.277 1 58.25 2 ASP B N 1
ATOM 692 C CA . ASP B 1 2 ? 5.141 33.094 4.07 1 58.25 2 ASP B CA 1
ATOM 693 C C . ASP B 1 2 ? 4.238 33.188 2.84 1 58.25 2 ASP B C 1
ATOM 695 O O . ASP B 1 2 ? 3.057 32.844 2.906 1 58.25 2 ASP B O 1
ATOM 699 N N . GLU B 1 3 ? 4.492 34.156 1.999 1 59.16 3 GLU B N 1
ATOM 700 C CA . GLU B 1 3 ? 3.818 34.375 0.728 1 59.16 3 GLU B CA 1
ATOM 701 C C . GLU B 1 3 ? 3.203 33.094 0.177 1 59.16 3 GLU B C 1
ATOM 703 O O . GLU B 1 3 ? 2.184 33.156 -0.515 1 59.16 3 GLU B O 1
ATOM 708 N N . ALA B 1 4 ? 3.824 31.969 0.396 1 61.59 4 ALA B N 1
ATOM 709 C CA . ALA B 1 4 ? 3.312 30.688 -0.092 1 61.59 4 ALA B CA 1
ATOM 710 C C . ALA B 1 4 ? 1.973 30.344 0.557 1 61.59 4 ALA B C 1
ATOM 712 O O . ALA B 1 4 ? 1.131 29.688 -0.052 1 61.59 4 ALA B O 1
ATOM 713 N N . ASP B 1 5 ? 1.739 30.953 1.667 1 68.44 5 ASP B N 1
ATOM 714 C CA . ASP B 1 5 ? 0.523 30.609 2.398 1 68.44 5 ASP B CA 1
ATOM 715 C C . ASP B 1 5 ? -0.697 31.297 1.781 1 68.44 5 ASP B C 1
ATOM 717 O O . ASP B 1 5 ? -1.835 30.922 2.072 1 68.44 5 ASP B O 1
ATOM 721 N N . GLN B 1 6 ? -0.414 32.188 0.856 1 77.44 6 GLN B N 1
ATOM 722 C CA . GLN B 1 6 ? -1.553 32.906 0.282 1 77.44 6 GLN B CA 1
ATOM 723 C C . GLN B 1 6 ? -2.016 32.25 -1.014 1 77.44 6 GLN B C 1
ATOM 725 O O . GLN B 1 6 ? -3.076 32.562 -1.544 1 77.44 6 GLN B O 1
ATOM 730 N N . ASN B 1 7 ? -1.293 31.344 -1.49 1 85.88 7 ASN B N 1
ATOM 731 C CA . ASN B 1 7 ? -1.673 30.594 -2.682 1 85.88 7 ASN B CA 1
ATOM 732 C C . ASN B 1 7 ? -2.711 29.516 -2.361 1 85.88 7 ASN B C 1
ATOM 734 O O . ASN B 1 7 ? -2.459 28.641 -1.544 1 85.88 7 ASN B O 1
ATOM 738 N N . PRO B 1 8 ? -3.959 29.688 -2.865 1 90.88 8 PRO B N 1
ATOM 739 C CA . PRO B 1 8 ? -5.008 28.719 -2.572 1 90.88 8 PRO B CA 1
ATOM 740 C C . PRO B 1 8 ? -4.586 27.281 -2.883 1 90.88 8 PRO B C 1
ATOM 742 O O . PRO B 1 8 ? -5.129 26.344 -2.307 1 90.88 8 PRO B O 1
ATOM 745 N N . LEU B 1 9 ? -3.66 27.109 -3.773 1 91.5 9 LEU B N 1
ATOM 746 C CA . LEU B 1 9 ? -3.213 25.781 -4.152 1 91.5 9 LEU B CA 1
ATOM 747 C C . LEU B 1 9 ? -2.561 25.062 -2.973 1 91.5 9 LEU B C 1
ATOM 749 O O . LEU B 1 9 ? -2.521 23.828 -2.93 1 91.5 9 LEU B O 1
ATOM 753 N N . THR B 1 10 ? -1.979 25.938 -2.105 1 91.44 10 THR B N 1
ATOM 754 C CA . THR B 1 10 ? -1.271 25.359 -0.968 1 91.44 10 THR B CA 1
ATOM 755 C C . THR B 1 10 ? -2.242 24.656 -0.023 1 91.44 10 THR B C 1
ATOM 757 O O . THR B 1 10 ? -1.83 23.859 0.818 1 91.44 10 THR B O 1
ATOM 760 N N . GLN B 1 11 ? -3.521 24.875 -0.19 1 94.06 11 GLN B N 1
ATOM 761 C CA . GLN B 1 11 ? -4.516 24.328 0.725 1 94.06 11 GLN B CA 1
ATOM 762 C C . GLN B 1 11 ? -5.18 23.094 0.135 1 94.06 11 GLN B C 1
ATOM 764 O O . GLN B 1 11 ? -5.934 22.391 0.822 1 94.06 11 GLN B O 1
ATOM 769 N N . VAL B 1 12 ? -4.879 22.859 -1.081 1 95.19 12 VAL B N 1
ATOM 770 C CA . VAL B 1 12 ? -5.504 21.734 -1.761 1 95.19 12 VAL B CA 1
ATOM 771 C C . VAL B 1 12 ? -4.957 20.422 -1.193 1 95.19 12 VAL B C 1
ATOM 773 O O . VAL B 1 12 ? -3.742 20.234 -1.095 1 95.19 12 VAL B O 1
ATOM 776 N N . PRO B 1 13 ? -5.855 19.516 -0.811 1 95.88 13 PRO B N 1
ATOM 777 C CA . PRO B 1 13 ? -5.383 18.234 -0.315 1 95.88 13 PRO B CA 1
ATOM 778 C C . PRO B 1 13 ? -4.805 17.344 -1.422 1 95.88 13 PRO B C 1
ATOM 780 O O . PRO B 1 13 ? -5.32 17.344 -2.543 1 95.88 13 PRO B O 1
ATOM 783 N N . ILE B 1 14 ? -3.727 16.672 -1.109 1 95.12 14 ILE B N 1
ATOM 784 C CA . ILE B 1 14 ? -3.127 15.719 -2.033 1 95.12 14 ILE B CA 1
ATOM 785 C C . ILE B 1 14 ? -3.15 14.32 -1.416 1 95.12 14 ILE B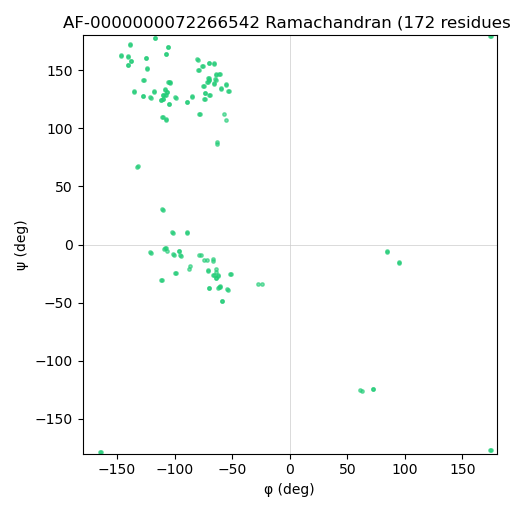 C 1
ATOM 787 O O . ILE B 1 14 ? -2.816 14.148 -0.241 1 95.12 14 ILE B O 1
ATOM 791 N N . GLU B 1 15 ? -3.588 13.438 -2.186 1 96.75 15 GLU B N 1
ATOM 792 C CA . GLU B 1 15 ? -3.639 12.078 -1.662 1 96.75 15 GLU B CA 1
ATOM 793 C C . GLU B 1 15 ? -2.297 11.367 -1.828 1 96.75 15 GLU B C 1
ATOM 795 O O . GLU B 1 15 ? -1.737 11.336 -2.926 1 96.75 15 GLU B O 1
ATOM 800 N N . ILE B 1 16 ? -1.815 10.844 -0.715 1 97.25 16 ILE B N 1
ATOM 801 C CA . ILE B 1 16 ? -0.629 9.992 -0.688 1 97.25 16 ILE B CA 1
ATOM 802 C C . ILE B 1 16 ? -1.031 8.555 -0.373 1 97.25 16 ILE B C 1
ATOM 804 O O . ILE B 1 16 ? -1.699 8.297 0.632 1 97.25 16 ILE B O 1
ATOM 808 N N . THR B 1 17 ? -0.645 7.641 -1.217 1 97.81 17 THR B N 1
ATOM 809 C CA . THR B 1 17 ? -0.935 6.23 -0.992 1 97.81 17 THR B CA 1
ATOM 810 C C . THR B 1 17 ? 0.312 5.488 -0.518 1 97.81 17 THR B C 1
ATOM 812 O O . THR B 1 17 ? 1.408 5.711 -1.037 1 97.81 17 THR B O 1
ATOM 815 N N . ILE B 1 18 ? 0.123 4.574 0.457 1 98.44 18 ILE B N 1
ATOM 816 C CA . ILE B 1 18 ? 1.228 3.783 0.99 1 98.44 18 ILE B CA 1
ATOM 817 C C . ILE B 1 18 ? 1.155 2.359 0.444 1 98.44 18 ILE B C 1
ATOM 819 O O . ILE B 1 18 ? 0.18 1.645 0.686 1 98.44 18 ILE B O 1
ATOM 823 N N . SER B 1 19 ? 2.18 1.931 -0.235 1 98.12 19 SER B N 1
ATOM 824 C CA . SER B 1 19 ? 2.256 0.588 -0.803 1 98.12 19 SER B CA 1
ATOM 825 C C . SER B 1 19 ? 3.26 -0.275 -0.047 1 98.12 19 SER B C 1
ATOM 827 O O . SER B 1 19 ? 4.383 0.159 0.218 1 98.12 19 SER B O 1
ATOM 829 N N . VAL B 1 20 ? 2.922 -1.505 0.306 1 97.25 20 VAL B N 1
ATOM 830 C CA . VAL B 1 20 ? 3.789 -2.385 1.081 1 97.25 20 VAL B CA 1
ATOM 831 C C . VAL B 1 20 ? 4.492 -3.367 0.149 1 97.25 20 VAL B C 1
ATOM 833 O O . VAL B 1 20 ? 5.5 -3.975 0.522 1 97.25 20 VAL B O 1
ATOM 836 N N . GLY B 1 21 ? 3.855 -3.598 -1.021 1 97.81 21 GLY B N 1
ATOM 837 C CA . GLY B 1 21 ? 4.449 -4.535 -1.963 1 97.81 21 GLY B CA 1
ATOM 838 C C . GLY B 1 21 ? 3.562 -4.812 -3.164 1 97.81 21 GLY B C 1
ATOM 839 O O . GLY B 1 21 ? 2.492 -4.219 -3.305 1 97.81 21 GLY B O 1
ATOM 840 N N . ARG B 1 22 ? 4.078 -5.699 -3.969 1 97.88 22 ARG B N 1
ATOM 841 C CA . ARG B 1 22 ? 3.391 -6.07 -5.203 1 97.88 22 ARG B CA 1
ATOM 842 C C . ARG B 1 22 ? 3.504 -7.57 -5.457 1 97.88 22 ARG B C 1
ATOM 844 O O . ARG B 1 22 ? 4.402 -8.227 -4.93 1 97.88 22 ARG B O 1
ATOM 851 N N . ALA B 1 23 ? 2.584 -8.07 -6.16 1 97.94 23 ALA B N 1
ATOM 852 C CA . ALA B 1 23 ? 2.631 -9.398 -6.766 1 97.94 23 ALA B CA 1
ATOM 853 C C . ALA B 1 23 ? 2.418 -9.328 -8.273 1 97.94 23 ALA B C 1
ATOM 855 O O . ALA B 1 23 ? 1.761 -8.406 -8.766 1 97.94 23 ALA B O 1
ATOM 856 N N . ARG B 1 24 ? 2.967 -10.258 -9.031 1 97.62 24 ARG B N 1
ATOM 857 C CA . ARG B 1 24 ? 2.826 -10.305 -10.484 1 97.62 24 ARG B CA 1
ATOM 858 C C . ARG B 1 24 ? 2.443 -11.703 -10.953 1 97.62 24 ARG B C 1
ATOM 860 O O . ARG B 1 24 ? 3.178 -12.328 -11.719 1 97.62 24 ARG B O 1
ATOM 867 N N . PRO B 1 25 ? 1.308 -12.07 -10.609 1 95.88 25 PRO B N 1
ATOM 868 C CA . PRO B 1 25 ? 0.843 -13.367 -11.109 1 95.88 25 PRO B CA 1
ATOM 869 C C . PRO B 1 25 ? 0.42 -13.32 -12.578 1 95.88 25 PRO B C 1
ATOM 871 O O . PRO B 1 25 ? 0.05 -12.258 -13.078 1 95.88 25 PRO B O 1
ATOM 874 N N . PRO B 1 26 ? 0.529 -14.539 -13.211 1 95.38 26 PRO B N 1
ATOM 875 C CA . PRO B 1 26 ? -0.076 -14.586 -14.539 1 95.38 26 PRO B CA 1
ATOM 876 C C . PRO B 1 26 ? -1.594 -14.422 -14.508 1 95.38 26 PRO B C 1
ATOM 878 O O . PRO B 1 26 ? -2.229 -14.742 -13.5 1 95.38 26 PRO B O 1
ATOM 881 N N . VAL B 1 27 ? -2.115 -13.984 -15.578 1 93.06 27 VAL B N 1
ATOM 882 C CA . VAL B 1 27 ? -3.541 -13.695 -15.695 1 93.06 27 VAL B CA 1
ATOM 883 C C . VAL B 1 27 ? -4.352 -14.93 -15.289 1 93.06 27 VAL B C 1
ATOM 885 O O . VAL B 1 27 ? -5.379 -14.812 -14.617 1 93.06 27 VAL B O 1
ATOM 888 N N . ARG B 1 28 ? -3.914 -16.047 -15.625 1 92.31 28 ARG B N 1
ATOM 889 C CA . ARG B 1 28 ? -4.648 -17.281 -15.32 1 92.31 28 ARG B CA 1
ATOM 890 C C . ARG B 1 28 ? -4.777 -17.469 -13.812 1 92.31 28 ARG B C 1
ATOM 892 O O . ARG B 1 28 ? -5.785 -18 -13.336 1 92.31 28 ARG B O 1
ATOM 899 N N . GLU B 1 29 ? -3.77 -17.125 -13.078 1 91.88 29 GLU B N 1
ATOM 900 C CA . GLU B 1 29 ? -3.811 -17.219 -11.617 1 91.88 29 GLU B CA 1
ATOM 901 C C . GLU B 1 29 ? -4.75 -16.188 -11.023 1 91.88 29 GLU B C 1
ATOM 903 O O . GLU B 1 29 ? -5.473 -16.469 -10.062 1 91.88 29 GLU B O 1
ATOM 908 N N . LEU B 1 30 ? -4.719 -15.039 -11.641 1 90.94 30 LEU B N 1
ATOM 909 C CA . LEU B 1 30 ? -5.586 -13.961 -11.172 1 90.94 30 LEU B CA 1
ATOM 910 C C . LEU B 1 30 ? -7.055 -14.367 -11.266 1 90.94 30 LEU B C 1
ATOM 912 O O . LEU B 1 30 ? -7.844 -14.086 -10.359 1 90.94 30 LEU B O 1
ATOM 916 N N . LEU B 1 31 ? -7.383 -15.102 -12.266 1 88.81 31 LEU B N 1
ATOM 917 C CA . LEU B 1 31 ? -8.766 -15.492 -12.523 1 88.81 31 LEU B CA 1
ATOM 918 C C . LEU B 1 31 ? -9.219 -16.562 -11.531 1 88.81 31 LEU B C 1
ATOM 920 O O . LEU B 1 31 ? -10.422 -16.797 -11.383 1 88.81 31 LEU B O 1
ATOM 924 N N . ARG B 1 32 ? -8.273 -17.062 -10.891 1 89.81 32 ARG B N 1
ATOM 925 C CA . ARG B 1 32 ? -8.594 -18.172 -9.992 1 89.81 32 ARG B CA 1
ATOM 926 C C . ARG B 1 32 ? -8.508 -17.734 -8.531 1 89.81 32 ARG B C 1
ATOM 928 O O . ARG B 1 32 ? -8.812 -18.516 -7.625 1 89.81 32 ARG B O 1
ATOM 935 N N . LEU B 1 33 ? -8.125 -16.516 -8.391 1 91.12 33 LEU B N 1
ATOM 936 C CA . LEU B 1 33 ? -7.98 -16.047 -7.016 1 91.12 33 LEU B CA 1
ATOM 937 C C . LEU B 1 33 ? -9.305 -16.141 -6.27 1 91.12 33 LEU B C 1
ATOM 939 O O . LEU B 1 33 ? -10.352 -15.758 -6.797 1 91.12 33 LEU B O 1
ATOM 943 N N . GLN B 1 34 ? -9.219 -16.672 -5.07 1 92.69 34 GLN B N 1
ATOM 944 C CA . GLN B 1 34 ? -10.375 -16.828 -4.188 1 92.69 34 GLN B CA 1
ATOM 945 C C . GLN B 1 34 ? -10.016 -16.469 -2.748 1 92.69 34 GLN B C 1
ATOM 947 O O . GLN B 1 34 ? -8.836 -16.297 -2.42 1 92.69 34 GLN B O 1
ATOM 952 N N . ARG B 1 35 ? -11.031 -16.453 -2.029 1 93.69 35 ARG B N 1
ATOM 953 C CA . ARG B 1 35 ? -10.828 -16.219 -0.604 1 93.69 35 ARG B CA 1
ATOM 954 C C . ARG B 1 35 ? -9.844 -17.219 -0.014 1 93.69 35 ARG B C 1
ATOM 956 O O . ARG B 1 35 ? -9.867 -18.406 -0.378 1 93.69 35 ARG B O 1
ATOM 963 N N . ASP B 1 36 ? -8.977 -16.75 0.804 1 95.62 36 ASP B N 1
ATOM 964 C CA . ASP B 1 36 ? -8.023 -17.516 1.591 1 95.62 36 ASP B CA 1
ATOM 965 C C . ASP B 1 36 ? -6.766 -17.828 0.782 1 95.62 36 ASP B C 1
ATOM 967 O O . ASP B 1 36 ? -5.789 -18.359 1.319 1 95.62 36 ASP B O 1
ATOM 971 N N . ALA B 1 37 ? -6.812 -17.469 -0.507 1 95.19 37 ALA B N 1
ATOM 972 C CA . ALA B 1 37 ? -5.574 -17.578 -1.269 1 95.19 37 ALA B CA 1
ATOM 973 C C . ALA B 1 37 ? -4.48 -16.688 -0.679 1 95.19 37 ALA B C 1
ATOM 975 O O . ALA B 1 37 ? -4.762 -15.594 -0.197 1 95.19 37 ALA B O 1
ATOM 976 N N . VAL B 1 38 ? -3.275 -17.172 -0.795 1 96.62 38 VAL B N 1
ATOM 977 C CA . VAL B 1 38 ? -2.131 -16.406 -0.307 1 96.62 38 VAL B CA 1
ATOM 978 C C . VAL B 1 38 ? -1.273 -15.945 -1.485 1 96.62 38 VAL B C 1
ATOM 980 O O . VAL B 1 38 ? -0.831 -16.766 -2.293 1 96.62 38 VAL B O 1
ATOM 983 N N . LEU B 1 39 ? -1.049 -14.734 -1.592 1 97 39 LEU B N 1
ATOM 984 C CA . LEU B 1 39 ? -0.265 -14.141 -2.668 1 97 39 LEU B CA 1
ATOM 985 C C . LEU B 1 39 ? 1.063 -13.609 -2.145 1 97 39 LEU B C 1
ATOM 987 O O . LEU B 1 39 ? 1.096 -12.609 -1.42 1 97 39 LEU B O 1
ATOM 991 N N . PRO B 1 40 ? 2.156 -14.266 -2.514 1 97.75 40 PRO B N 1
ATOM 992 C CA . PRO B 1 40 ? 3.463 -13.734 -2.115 1 97.75 40 PRO B CA 1
ATOM 993 C C . PRO B 1 40 ? 3.768 -12.383 -2.744 1 97.75 40 PRO B C 1
ATOM 995 O O . PRO B 1 40 ? 3.426 -12.141 -3.906 1 97.75 40 PRO B O 1
ATOM 998 N N . LEU B 1 41 ? 4.398 -11.578 -1.931 1 98.44 41 LEU B N 1
ATOM 999 C CA . LEU B 1 41 ? 4.762 -10.25 -2.41 1 98.44 41 LEU B CA 1
ATOM 1000 C C . LEU B 1 41 ? 6.262 -10.164 -2.684 1 98.44 41 LEU B C 1
ATOM 1002 O O . LEU B 1 41 ? 7.02 -11.062 -2.305 1 98.44 41 LEU B O 1
ATOM 1006 N N . ASP B 1 42 ? 6.652 -9.086 -3.305 1 97.94 42 ASP B N 1
ATOM 1007 C CA . ASP B 1 42 ? 8.047 -8.875 -3.678 1 97.94 42 ASP B CA 1
ATOM 1008 C C . ASP B 1 42 ? 8.82 -8.18 -2.561 1 97.94 42 ASP B C 1
ATOM 1010 O O . ASP B 1 42 ? 9.953 -7.734 -2.764 1 97.94 42 ASP B O 1
ATOM 1014 N N . ARG B 1 43 ? 8.25 -8.031 -1.379 1 98 43 ARG B N 1
ATOM 1015 C CA . ARG B 1 43 ? 8.859 -7.297 -0.28 1 98 43 ARG B CA 1
ATOM 1016 C C . ARG B 1 43 ? 8.961 -8.164 0.972 1 98 43 ARG B C 1
ATOM 1018 O O . ARG B 1 43 ? 8.219 -9.133 1.125 1 98 43 ARG B O 1
ATOM 1025 N N . ARG B 1 44 ? 9.836 -7.699 1.809 1 97.94 44 ARG B N 1
ATOM 1026 C CA . ARG B 1 44 ? 10.023 -8.328 3.113 1 97.94 44 ARG B CA 1
ATOM 1027 C C . ARG B 1 44 ? 9.461 -7.453 4.227 1 97.94 44 ARG B C 1
ATOM 1029 O O . ARG B 1 44 ? 9.242 -6.254 4.031 1 97.94 44 ARG B O 1
ATOM 1036 N N . VAL B 1 45 ? 9.266 -8.023 5.379 1 95.69 45 VAL B N 1
ATOM 1037 C CA . VAL B 1 45 ? 8.633 -7.363 6.512 1 95.69 45 VAL B CA 1
ATOM 1038 C C . VAL B 1 45 ? 9.469 -6.16 6.945 1 95.69 45 VAL B C 1
ATOM 1040 O O . VAL B 1 45 ? 8.938 -5.188 7.48 1 95.69 45 VAL B O 1
ATOM 1043 N N . ASP B 1 46 ? 10.789 -6.215 6.668 1 95.75 46 ASP B N 1
ATOM 1044 C CA . ASP B 1 46 ? 11.68 -5.164 7.156 1 95.75 46 ASP B CA 1
ATOM 1045 C C . ASP B 1 46 ? 11.922 -4.109 6.078 1 95.75 46 ASP B C 1
ATOM 1047 O O . ASP B 1 46 ? 12.586 -3.102 6.328 1 95.75 46 ASP B O 1
ATOM 1051 N N . ASP B 1 47 ? 11.422 -4.363 4.918 1 97.38 47 ASP B N 1
ATOM 1052 C CA . ASP B 1 47 ? 11.609 -3.393 3.844 1 97.38 47 ASP B CA 1
ATOM 1053 C C . ASP B 1 47 ? 10.773 -2.139 4.09 1 97.38 47 ASP B C 1
ATOM 1055 O O . ASP B 1 47 ? 9.656 -2.223 4.605 1 97.38 47 ASP B O 1
ATOM 1059 N N . PRO B 1 48 ? 11.258 -0.979 3.752 1 97.75 48 PRO B N 1
ATOM 1060 C CA . PRO B 1 48 ? 10.453 0.239 3.842 1 97.75 48 PRO B CA 1
ATOM 1061 C C . PRO B 1 48 ? 9.25 0.219 2.898 1 97.75 48 PRO B C 1
ATOM 1063 O O . PRO B 1 48 ? 9.328 -0.34 1.802 1 97.75 48 PRO B O 1
ATOM 1066 N N . VAL B 1 49 ? 8.195 0.828 3.361 1 98.19 49 VAL B N 1
ATOM 1067 C CA . VAL B 1 49 ? 7.043 1 2.488 1 98.19 49 VAL B CA 1
ATOM 1068 C C . VAL B 1 49 ? 7.277 2.176 1.544 1 98.19 49 VAL B C 1
ATOM 1070 O O . VAL B 1 49 ? 8.125 3.033 1.808 1 98.19 49 VAL B O 1
ATOM 1073 N N . GLU B 1 50 ? 6.5 2.135 0.434 1 98 50 GLU B N 1
ATOM 1074 C CA . GLU B 1 50 ? 6.645 3.176 -0.58 1 98 50 GLU B CA 1
ATOM 1075 C C . GLU B 1 50 ? 5.48 4.16 -0.531 1 98 50 GLU B C 1
ATOM 1077 O O . GLU B 1 50 ? 4.332 3.762 -0.316 1 98 50 GLU B O 1
ATOM 1082 N N . LEU B 1 51 ? 5.777 5.398 -0.694 1 97.88 51 LEU B N 1
ATOM 1083 C CA . LEU B 1 51 ? 4.777 6.457 -0.744 1 97.88 51 LEU B CA 1
ATOM 1084 C C . LEU B 1 51 ? 4.598 6.969 -2.17 1 97.88 51 LEU B C 1
ATOM 1086 O O . LEU B 1 51 ? 5.574 7.324 -2.834 1 97.88 51 LEU B O 1
ATOM 1090 N N . TYR B 1 52 ? 3.35 7.066 -2.594 1 96.69 52 TYR B N 1
ATOM 1091 C CA . TYR B 1 52 ? 3.064 7.492 -3.959 1 96.69 52 TYR B CA 1
ATOM 1092 C C . TYR B 1 52 ? 2.082 8.656 -3.975 1 96.69 52 TYR B C 1
ATOM 1094 O O . TYR B 1 52 ? 1.131 8.68 -3.189 1 96.69 52 TYR B O 1
ATOM 1102 N N . VAL B 1 53 ? 2.262 9.555 -4.801 1 94.62 53 VAL B N 1
ATOM 1103 C CA . VAL B 1 53 ? 1.249 10.477 -5.309 1 94.62 53 VAL B CA 1
ATOM 1104 C C . VAL B 1 53 ? 0.897 10.109 -6.75 1 94.62 53 VAL B C 1
ATOM 1106 O O . VAL B 1 53 ? 1.705 10.305 -7.66 1 94.62 53 VAL B O 1
ATOM 1109 N N . GLY B 1 54 ? -0.302 9.57 -6.844 1 91.19 54 GLY B N 1
ATOM 1110 C CA . GLY B 1 54 ? -0.54 8.906 -8.117 1 91.19 54 GLY B CA 1
ATOM 1111 C C . GLY B 1 54 ? 0.412 7.758 -8.383 1 91.19 54 GLY B C 1
ATOM 1112 O O . GLY B 1 54 ? 0.535 6.848 -7.566 1 91.19 54 GLY B O 1
ATOM 1113 N N . ASP B 1 55 ? 1.07 7.762 -9.453 1 89.81 55 ASP B N 1
ATOM 1114 C CA . ASP B 1 55 ? 1.997 6.691 -9.805 1 89.81 55 ASP B CA 1
ATOM 1115 C C . ASP B 1 55 ? 3.443 7.109 -9.547 1 89.81 55 ASP B C 1
ATOM 1117 O O . ASP B 1 55 ? 4.375 6.367 -9.859 1 89.81 55 ASP B O 1
ATOM 1121 N N . LYS B 1 56 ? 3.545 8.18 -8.922 1 92.12 56 LYS B N 1
ATOM 1122 C CA . LYS B 1 56 ? 4.887 8.703 -8.695 1 92.12 56 LYS B CA 1
ATOM 1123 C C . LYS B 1 56 ? 5.379 8.367 -7.293 1 92.12 56 LYS B C 1
ATOM 1125 O O . LYS B 1 56 ? 4.719 8.703 -6.305 1 92.12 56 LYS B O 1
ATOM 1130 N N . LEU B 1 57 ? 6.523 7.77 -7.285 1 95.44 57 LEU B N 1
ATOM 1131 C CA . LEU B 1 57 ? 7.176 7.516 -6.004 1 95.44 57 LEU B CA 1
ATOM 1132 C C . LEU B 1 57 ? 7.746 8.805 -5.418 1 95.44 57 LEU B C 1
ATOM 1134 O O . LEU B 1 57 ? 8.594 9.453 -6.039 1 95.44 57 LEU B O 1
ATOM 1138 N N . ILE B 1 58 ? 7.332 9.109 -4.148 1 95.25 58 ILE B N 1
ATOM 1139 C CA . ILE B 1 58 ? 7.797 10.383 -3.611 1 95.25 58 ILE B CA 1
ATOM 1140 C C . ILE B 1 58 ? 8.594 10.141 -2.33 1 95.25 58 ILE B C 1
ATOM 1142 O O . ILE B 1 58 ? 9.156 11.078 -1.757 1 95.25 58 ILE B O 1
ATOM 1146 N N . GLY B 1 59 ? 8.617 8.93 -1.863 1 96.38 59 GLY B N 1
ATOM 1147 C CA . GLY B 1 59 ? 9.359 8.664 -0.64 1 96.38 59 GLY B CA 1
ATOM 1148 C C . GLY B 1 59 ? 9.18 7.242 -0.138 1 96.38 59 GLY B C 1
ATOM 1149 O O . GLY B 1 59 ? 8.5 6.434 -0.772 1 96.38 59 GLY B O 1
ATOM 1150 N N . ARG B 1 60 ? 9.852 6.949 0.971 1 98 60 ARG B N 1
ATOM 1151 C CA . ARG B 1 60 ? 9.758 5.68 1.688 1 98 60 ARG B CA 1
ATOM 1152 C C . ARG B 1 60 ? 9.703 5.906 3.195 1 98 60 ARG B C 1
ATOM 1154 O O . ARG B 1 60 ? 10.094 6.973 3.682 1 98 60 ARG B O 1
ATOM 1161 N N . GLY B 1 61 ? 9.172 4.887 3.848 1 98.06 61 GLY B N 1
ATOM 1162 C CA . GLY B 1 61 ? 9.078 5.023 5.293 1 98.06 61 GLY B CA 1
ATOM 1163 C C . GLY B 1 61 ? 8.812 3.705 6 1 98.06 61 GLY B C 1
ATOM 1164 O O . GLY B 1 61 ? 8.781 2.65 5.363 1 98.06 61 GLY B O 1
ATOM 1165 N N . GLU B 1 62 ? 8.695 3.775 7.297 1 97.94 62 GLU B N 1
ATOM 1166 C CA . GLU B 1 62 ? 8.391 2.641 8.164 1 97.94 62 GLU B CA 1
ATOM 1167 C C . GLU B 1 62 ? 6.988 2.762 8.758 1 97.94 62 GLU B C 1
ATOM 1169 O O . GLU B 1 62 ? 6.617 3.816 9.273 1 97.94 62 GLU B O 1
ATOM 1174 N N . LEU B 1 63 ? 6.238 1.685 8.594 1 97.44 63 LEU B N 1
ATOM 1175 C CA . LEU B 1 63 ? 4.914 1.682 9.203 1 97.44 63 LEU B CA 1
ATOM 1176 C C . LEU B 1 63 ? 5.02 1.696 10.727 1 97.44 63 LEU B C 1
ATOM 1178 O O . LEU B 1 63 ? 5.867 1.014 11.305 1 97.44 63 LEU B O 1
ATOM 1182 N N . THR B 1 64 ? 4.125 2.516 11.312 1 96.75 64 THR B N 1
ATOM 1183 C CA . THR B 1 64 ? 4.031 2.578 12.766 1 96.75 64 THR B CA 1
ATOM 1184 C C . THR B 1 64 ? 2.576 2.674 13.211 1 96.75 64 THR B C 1
ATOM 1186 O O . THR B 1 64 ? 1.688 2.93 12.398 1 96.75 64 THR B O 1
ATOM 1189 N N . GLU B 1 65 ? 2.432 2.355 14.414 1 97 65 GLU B N 1
ATOM 1190 C CA . GLU B 1 65 ? 1.124 2.508 15.047 1 97 65 GLU B CA 1
ATOM 1191 C C . GLU B 1 65 ? 1.114 3.682 16.031 1 97 65 GLU B C 1
ATOM 1193 O O . GLU B 1 65 ? 2.006 3.803 16.875 1 97 65 GLU B O 1
ATOM 1198 N N . LEU B 1 66 ? 0.098 4.484 15.773 1 96.88 66 LEU B N 1
ATOM 1199 C CA . LEU B 1 66 ? 0.001 5.602 16.703 1 96.88 66 LEU B CA 1
ATOM 1200 C C . LEU B 1 66 ? -0.429 5.121 18.078 1 96.88 66 LEU B C 1
ATOM 1202 O O . LEU B 1 66 ? -1.034 4.055 18.219 1 96.88 66 LEU B O 1
ATOM 1206 N N . GLU B 1 67 ? -0.091 5.91 19.109 1 94.88 67 G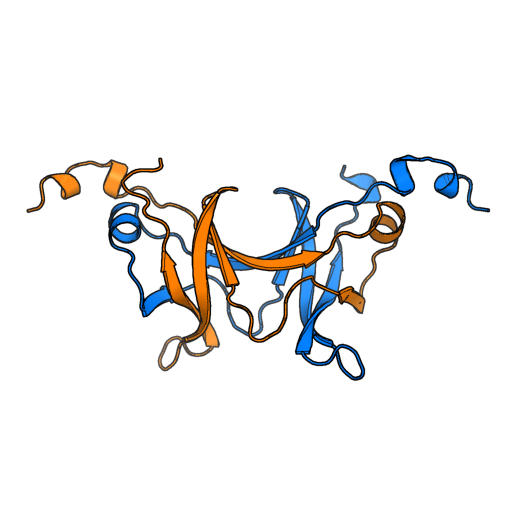LU B N 1
ATOM 1207 C CA . GLU B 1 67 ? -0.389 5.57 20.5 1 94.88 67 GLU B CA 1
ATOM 1208 C C . GLU B 1 67 ? -1.339 6.586 21.125 1 94.88 67 GLU B C 1
ATOM 1210 O O . GLU B 1 67 ? -1.773 7.531 20.453 1 94.88 67 GLU B O 1
ATOM 1215 N N . GLY B 1 68 ? -1.715 6.324 22.391 1 94.75 68 GLY B N 1
ATOM 1216 C CA . GLY B 1 68 ? -2.57 7.242 23.125 1 94.75 68 GLY B CA 1
ATOM 1217 C C . GLY B 1 68 ? -4.008 7.238 22.641 1 94.75 68 GLY B C 1
ATOM 1218 O O . GLY B 1 68 ? -4.629 6.18 22.531 1 94.75 68 GLY B O 1
ATOM 1219 N N . GLU B 1 69 ? -4.488 8.461 22.266 1 93.5 69 GLU B N 1
ATOM 1220 C CA . GLU B 1 69 ? -5.887 8.633 21.859 1 93.5 69 GLU B CA 1
ATOM 1221 C C . GLU B 1 69 ? -6.152 8 20.5 1 93.5 69 GLU B C 1
ATOM 1223 O O . GLU B 1 69 ? -7.281 7.617 20.203 1 93.5 69 GLU B O 1
ATOM 1228 N N . GLN B 1 70 ? -5.09 7.828 19.688 1 94.06 70 GLN B N 1
ATOM 1229 C CA . GLN B 1 70 ? -5.246 7.285 18.344 1 94.06 70 GLN B CA 1
ATOM 1230 C C . GLN B 1 70 ? -4.652 5.883 18.234 1 94.06 70 GLN B C 1
ATOM 1232 O O . GLN B 1 70 ? -4.223 5.461 17.172 1 94.06 70 GLN B O 1
ATOM 1237 N N . ALA B 1 71 ? -4.703 5.191 19.406 1 94.56 71 ALA B N 1
ATOM 1238 C CA . ALA B 1 71 ? -4.152 3.838 19.453 1 94.56 71 ALA B CA 1
ATOM 1239 C C . ALA B 1 71 ? -4.75 2.971 18.344 1 94.56 71 ALA B C 1
ATOM 1241 O O . ALA B 1 71 ? -5.965 2.986 18.125 1 94.56 71 ALA B O 1
ATOM 1242 N N . GLY B 1 72 ? -3.889 2.311 17.672 1 96.31 72 GLY B N 1
ATOM 1243 C CA . GLY B 1 72 ? -4.348 1.41 16.625 1 96.31 72 GLY B CA 1
ATOM 1244 C C . GLY B 1 72 ? -4.344 2.045 15.25 1 96.31 72 GLY B C 1
ATOM 1245 O O . GLY B 1 72 ? -4.445 1.348 14.242 1 96.31 72 GLY B O 1
ATOM 1246 N N . GLN B 1 73 ? -4.246 3.34 15.203 1 97.56 73 GLN B N 1
ATOM 1247 C CA . GLN B 1 73 ? -4.164 4.02 13.914 1 97.56 73 GLN B CA 1
ATOM 1248 C C . GLN B 1 73 ? -2.777 3.854 13.297 1 97.56 73 GLN B C 1
ATOM 1250 O O . GLN B 1 73 ? -1.765 3.963 13.992 1 97.56 73 GLN B O 1
ATOM 1255 N N . LEU B 1 74 ? -2.762 3.566 12.016 1 98.12 74 LEU B N 1
ATOM 1256 C CA . LEU B 1 74 ? -1.494 3.416 11.312 1 98.12 74 LEU B CA 1
ATOM 1257 C C . LEU B 1 74 ? -0.9 4.777 10.961 1 98.12 74 LEU B C 1
ATOM 1259 O O . LEU B 1 74 ? -1.636 5.742 10.742 1 98.12 74 LEU B O 1
ATOM 1263 N N . ALA B 1 75 ? 0.387 4.805 10.914 1 98.25 75 ALA B N 1
ATOM 1264 C CA . ALA B 1 75 ? 1.161 5.941 10.43 1 98.25 75 ALA B CA 1
ATOM 1265 C C . ALA B 1 75 ? 2.438 5.484 9.734 1 98.25 75 ALA B C 1
ATOM 1267 O O . ALA B 1 75 ? 2.795 4.305 9.789 1 98.25 75 ALA B O 1
ATOM 1268 N N . VAL B 1 76 ? 3.002 6.355 8.984 1 98.25 76 VAL B N 1
ATOM 1269 C CA . VAL B 1 76 ? 4.293 6.082 8.367 1 98.25 76 VAL B CA 1
ATOM 1270 C C . VAL B 1 76 ? 5.316 7.125 8.82 1 98.25 76 VAL B C 1
ATOM 1272 O O . VAL B 1 76 ? 5.059 8.328 8.742 1 98.25 76 VAL B O 1
ATOM 1275 N N . ARG B 1 77 ? 6.438 6.641 9.344 1 98.12 77 ARG B N 1
ATOM 1276 C CA . ARG B 1 77 ? 7.586 7.512 9.578 1 98.12 77 ARG B CA 1
ATOM 1277 C C . ARG B 1 77 ? 8.492 7.566 8.359 1 98.12 77 ARG B C 1
ATOM 1279 O O . ARG B 1 77 ? 8.992 6.535 7.898 1 98.12 77 ARG B O 1
ATOM 1286 N N . LEU B 1 78 ? 8.688 8.719 7.879 1 97.44 78 LEU B N 1
ATOM 1287 C CA . LEU B 1 78 ? 9.422 8.898 6.629 1 97.44 78 LEU B CA 1
ATOM 1288 C C . LEU B 1 78 ? 10.914 8.664 6.836 1 97.44 78 LEU B C 1
ATOM 1290 O O . LEU B 1 78 ? 11.508 9.195 7.773 1 97.44 78 LEU B O 1
ATOM 1294 N N . THR B 1 79 ? 11.484 7.832 5.957 1 97.44 79 THR B N 1
ATOM 1295 C CA . THR B 1 79 ? 12.922 7.594 6.012 1 97.44 79 THR B CA 1
ATOM 1296 C C . THR B 1 79 ? 13.617 8.195 4.793 1 97.44 79 THR B C 1
ATOM 1298 O O . THR B 1 79 ? 14.797 8.523 4.848 1 97.44 79 THR B O 1
ATOM 1301 N N . GLU B 1 80 ? 12.93 8.258 3.625 1 94.94 80 GLU B N 1
ATOM 1302 C CA . GLU B 1 80 ? 13.414 8.852 2.383 1 94.94 80 GLU B CA 1
ATOM 1303 C C . GLU B 1 80 ? 12.344 9.727 1.736 1 94.94 80 GLU B C 1
ATOM 1305 O O . GLU B 1 80 ? 11.18 9.328 1.654 1 94.94 80 GLU B O 1
ATOM 1310 N N . VAL B 1 81 ? 12.695 10.891 1.354 1 93.19 81 VAL B N 1
ATOM 1311 C CA . VAL B 1 81 ? 11.781 11.789 0.655 1 93.19 81 VAL B CA 1
ATOM 1312 C C . VAL B 1 81 ? 12.43 12.289 -0.632 1 93.19 81 VAL B C 1
ATOM 1314 O O . VAL B 1 81 ? 13.578 12.734 -0.622 1 93.19 81 VAL B O 1
ATOM 1317 N N . ALA B 1 82 ? 11.641 12.102 -1.677 1 85.62 82 ALA B N 1
ATOM 1318 C CA . ALA B 1 82 ? 12.148 12.625 -2.945 1 85.62 82 ALA B CA 1
ATOM 1319 C C . ALA B 1 82 ? 12.133 14.148 -2.955 1 85.62 82 ALA B C 1
ATOM 1321 O O . ALA B 1 82 ? 11.336 14.773 -2.25 1 85.62 82 ALA B O 1
ATOM 1322 N N . ASN B 1 83 ? 13.242 14.75 -3.59 1 74.12 83 ASN B N 1
ATOM 1323 C CA . ASN B 1 83 ? 13.234 16.203 -3.775 1 74.12 83 ASN B CA 1
ATOM 1324 C C . ASN B 1 83 ? 12.086 16.641 -4.68 1 74.12 83 ASN B C 1
ATOM 1326 O O . ASN B 1 83 ? 12.148 16.453 -5.898 1 74.12 83 ASN B O 1
ATOM 1330 N N . LEU B 1 84 ? 11.016 16.859 -4.066 1 64.12 84 LEU B N 1
ATOM 1331 C CA . LEU B 1 84 ? 9.844 17.266 -4.832 1 64.12 84 LEU B CA 1
ATOM 1332 C C . LEU B 1 84 ? 10.039 18.641 -5.445 1 64.12 84 LEU B C 1
ATOM 1334 O O . LEU B 1 84 ? 9.289 19.047 -6.336 1 64.12 84 LEU B O 1
ATOM 1338 N N . ARG B 1 85 ? 10.852 19.484 -4.875 1 57.81 85 ARG B N 1
ATOM 1339 C CA . ARG B 1 85 ? 11.047 20.828 -5.414 1 57.81 85 ARG B CA 1
ATOM 1340 C C . ARG B 1 85 ? 11.562 20.766 -6.848 1 57.81 85 ARG B C 1
ATOM 1342 O O . ARG B 1 85 ? 11.211 21.609 -7.672 1 57.81 85 ARG B O 1
ATOM 1349 N N . GLY B 1 86 ? 12.508 20.062 -7.191 1 53.97 86 GLY B N 1
ATOM 1350 C CA . GLY B 1 86 ? 13.078 20.125 -8.531 1 53.97 86 GLY B CA 1
ATOM 1351 C C . GLY B 1 86 ? 12.367 19.219 -9.523 1 53.97 86 GLY B C 1
ATOM 1352 O O . GLY B 1 86 ? 12.633 19.281 -10.719 1 53.97 86 GLY B O 1
ATOM 1353 N N . GLY B 1 87 ? 11.625 18.25 -9.164 1 48.06 87 GLY B N 1
ATOM 1354 C CA . GLY B 1 87 ? 11.203 17.188 -10.062 1 48.06 87 GLY B CA 1
ATOM 1355 C C . GLY B 1 87 ? 9.734 17.234 -10.414 1 48.06 87 GLY B C 1
ATOM 1356 O O . GLY B 1 87 ? 9.18 16.281 -10.961 1 48.06 87 GLY B O 1
ATOM 1357 N N . LEU B 1 88 ? 8.945 18.062 -9.914 1 40.25 88 LEU B N 1
ATOM 1358 C CA . LEU B 1 88 ? 7.672 18.109 -10.633 1 40.25 88 LEU B CA 1
ATOM 1359 C C . LEU B 1 88 ? 7.871 18.578 -12.062 1 40.25 88 LEU B C 1
ATOM 1361 O O . LEU B 1 88 ? 8.789 19.359 -12.352 1 40.25 88 LEU B O 1
#